Protein AF-A0A6A7ZTZ2-F1 (afdb_monomer_lite)

Secondary structure (DSSP, 8-state):
-GGGS-EEE-TTS-EEETT-SEEEEEEEEEEEEETTEEEEEEEEEEEEE--PPP-EEETTEEE-HHHHHHHHHHGGGSPEEEE--EEETTEEE--TTSPPPEEEESSS-HHHHHHHHHHHTT-----SGGGS--

Organism: Rhizobium meliloti (NCBI:txid382)

pLDDT: mean 85.1, std 14.16, range [36.03, 98.56]

Structure (mmCIF, N/CA/C/O backbone):
data_AF-A0A6A7ZTZ2-F1
#
_entry.id   AF-A0A6A7ZTZ2-F1
#
loop_
_atom_site.group_PDB
_atom_site.id
_atom_site.type_symbol
_atom_site.label_atom_id
_atom_site.label_alt_id
_atom_site.label_comp_id
_atom_site.label_asym_id
_atom_site.label_entity_id
_atom_site.label_seq_id
_atom_site.pdbx_PDB_ins_code
_atom_site.Cartn_x
_atom_site.Cartn_y
_atom_site.Cartn_z
_atom_site.occupancy
_atom_site.B_iso_or_equiv
_atom_site.auth_seq_id
_atom_site.auth_comp_id
_atom_site.auth_asym_id
_atom_site.auth_atom_id
_atom_site.pdbx_PDB_model_num
ATOM 1 N N . ARG A 1 1 ? -17.190 -4.085 -3.286 1.00 88.25 1 ARG A N 1
ATOM 2 C CA . ARG A 1 1 ? -15.809 -3.839 -2.794 1.00 88.25 1 ARG A CA 1
ATOM 3 C C . ARG A 1 1 ? -15.430 -4.841 -1.699 1.00 88.25 1 ARG A C 1
ATOM 5 O O . ARG A 1 1 ? -14.531 -5.620 -1.947 1.00 88.25 1 ARG A O 1
ATOM 12 N N . PHE A 1 2 ? -16.165 -4.928 -0.584 1.00 94.44 2 PHE A N 1
ATOM 13 C CA . PHE A 1 2 ? -15.896 -5.891 0.507 1.00 94.44 2 PHE A CA 1
ATOM 14 C C . PHE A 1 2 ? -15.938 -7.385 0.129 1.00 94.44 2 PHE A C 1
ATOM 16 O O . PHE A 1 2 ? -15.352 -8.188 0.829 1.00 94.44 2 PHE A O 1
ATOM 23 N N . ALA A 1 3 ? -16.583 -7.767 -0.979 1.00 96.56 3 ALA A N 1
ATOM 24 C CA . ALA A 1 3 ? -16.619 -9.163 -1.432 1.00 96.56 3 ALA A CA 1
ATOM 25 C C . ALA A 1 3 ? -15.251 -9.737 -1.867 1.00 96.56 3 ALA A C 1
ATOM 27 O O . ALA A 1 3 ? -15.146 -10.940 -2.067 1.00 96.56 3 ALA A O 1
ATOM 28 N N . ALA A 1 4 ? -14.232 -8.891 -2.062 1.00 95.94 4 ALA A N 1
ATOM 29 C CA . ALA A 1 4 ? -12.905 -9.305 -2.525 1.00 95.94 4 ALA A CA 1
ATOM 30 C C . ALA A 1 4 ? -11.872 -9.458 -1.392 1.00 95.94 4 ALA A C 1
ATOM 32 O O . ALA A 1 4 ? -10.713 -9.744 -1.677 1.00 95.94 4 ALA A O 1
ATOM 33 N N . VAL A 1 5 ? -12.259 -9.207 -0.137 1.00 96.69 5 VAL A N 1
ATOM 34 C CA . VAL A 1 5 ? -11.352 -9.216 1.017 1.00 96.69 5 VAL A CA 1
ATOM 35 C C . VAL A 1 5 ? -12.040 -9.830 2.226 1.00 96.69 5 VAL A C 1
ATOM 37 O O . VAL A 1 5 ? -13.209 -9.550 2.487 1.00 96.69 5 VAL A O 1
ATOM 40 N N . ASP A 1 6 ? -11.299 -10.623 2.990 1.00 97.88 6 ASP A N 1
ATOM 41 C CA . ASP A 1 6 ? -11.771 -11.106 4.282 1.00 97.88 6 ASP A CA 1
ATOM 42 C C . ASP A 1 6 ? -11.713 -9.973 5.308 1.00 97.88 6 ASP A C 1
ATOM 44 O O . ASP A 1 6 ? -10.721 -9.243 5.413 1.00 97.88 6 ASP A O 1
ATOM 48 N N . TRP A 1 7 ? -12.793 -9.806 6.067 1.00 98.06 7 TRP A N 1
ATOM 49 C CA . TRP A 1 7 ? -12.901 -8.746 7.061 1.00 98.06 7 TRP A CA 1
ATOM 50 C C . TRP A 1 7 ? -13.832 -9.133 8.208 1.00 98.06 7 TRP A C 1
ATOM 52 O O . TRP A 1 7 ? -14.730 -9.962 8.055 1.00 98.06 7 TRP A O 1
ATOM 62 N N . ALA A 1 8 ? -13.632 -8.497 9.357 1.00 97.44 8 ALA A N 1
ATOM 63 C CA . ALA A 1 8 ? -14.465 -8.649 10.543 1.00 97.44 8 ALA A CA 1
ATOM 64 C C . ALA A 1 8 ? -14.744 -7.285 11.185 1.00 97.44 8 ALA A C 1
ATOM 66 O O . ALA A 1 8 ? -14.130 -6.280 10.831 1.00 97.44 8 ALA A O 1
ATOM 67 N N . ARG A 1 9 ? -15.689 -7.228 12.128 1.00 98.06 9 ARG A N 1
ATOM 68 C CA . ARG A 1 9 ? -15.901 -6.013 12.925 1.00 98.06 9 ARG A CA 1
ATOM 69 C C . ARG A 1 9 ? -14.828 -5.903 14.003 1.00 98.06 9 ARG A C 1
ATOM 71 O O . ARG A 1 9 ? -14.598 -6.864 14.731 1.00 98.06 9 ARG A O 1
ATOM 78 N N . GLY A 1 10 ? -14.215 -4.729 14.097 1.00 97.12 10 GLY A N 1
ATOM 79 C CA . GLY A 1 10 ? -13.314 -4.356 15.175 1.00 97.12 10 GLY A CA 1
ATOM 80 C C . GLY A 1 10 ? -14.055 -4.033 16.479 1.00 97.12 10 GLY A C 1
ATOM 81 O O . GLY A 1 10 ? -15.293 -4.053 16.512 1.00 97.12 10 GLY A O 1
ATOM 82 N N . PRO A 1 11 ? -13.308 -3.722 17.553 1.00 97.12 11 PRO A N 1
ATOM 83 C CA . PRO A 1 11 ? -13.856 -3.385 18.869 1.00 97.12 11 PRO A CA 1
ATOM 84 C C . PRO A 1 11 ? -14.932 -2.293 18.859 1.00 97.12 11 PRO A C 1
ATOM 86 O O . PRO A 1 11 ? -15.897 -2.381 19.616 1.00 97.12 11 PRO A O 1
ATOM 89 N N . ASN A 1 12 ? -14.800 -1.290 17.988 1.00 97.50 12 ASN A N 1
ATOM 90 C CA . ASN A 1 12 ? -15.754 -0.185 17.859 1.00 97.50 12 ASN A CA 1
ATOM 91 C C . ASN A 1 12 ? -16.761 -0.397 16.713 1.00 97.50 12 ASN A C 1
ATOM 93 O O . ASN A 1 12 ? -17.533 0.499 16.371 1.00 97.50 12 ASN A O 1
ATOM 97 N N . GLY A 1 13 ? -16.780 -1.592 16.117 1.00 97.50 13 GLY A N 1
ATOM 98 C CA . GLY A 1 13 ? -17.699 -1.980 15.053 1.00 97.50 13 GLY A CA 1
ATOM 99 C C . GLY A 1 13 ? -17.261 -1.583 13.642 1.00 97.50 13 GLY A C 1
ATOM 100 O O . GLY A 1 13 ? -18.003 -1.894 12.698 1.00 97.50 13 GLY A O 1
ATOM 101 N N . CYS A 1 14 ? -16.092 -0.950 13.467 1.00 98.00 14 CYS A N 1
ATOM 102 C CA . CYS A 1 14 ? -15.543 -0.626 12.149 1.00 98.00 14 CYS A CA 1
ATOM 103 C C . CYS A 1 14 ? -15.088 -1.903 11.421 1.00 98.00 14 CYS A C 1
ATOM 105 O O . CYS A 1 14 ? -14.707 -2.881 12.063 1.00 98.00 14 CYS A O 1
ATOM 107 N N . PRO A 1 15 ? -15.128 -1.943 10.080 1.00 97.94 15 PRO A N 1
ATOM 108 C CA . PRO A 1 15 ? -14.626 -3.089 9.337 1.00 97.94 15 PRO A CA 1
ATOM 109 C C . PRO A 1 15 ? -13.091 -3.125 9.342 1.00 97.94 15 PRO A C 1
ATOM 111 O O . PRO A 1 15 ? -12.447 -2.184 8.883 1.00 97.94 15 PRO A O 1
ATOM 114 N N . ILE A 1 16 ? -12.519 -4.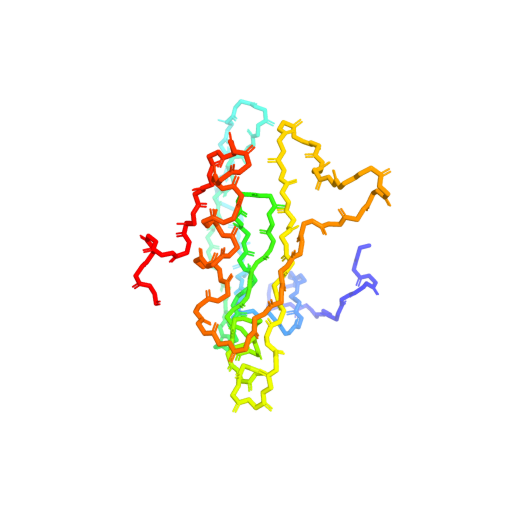235 9.800 1.00 97.94 16 ILE A N 1
ATOM 115 C CA . ILE A 1 16 ? -11.080 -4.503 9.834 1.00 97.94 16 ILE A CA 1
ATOM 116 C C . ILE A 1 16 ? -10.754 -5.619 8.846 1.00 97.94 16 ILE A C 1
ATOM 118 O O . ILE A 1 16 ? -11.353 -6.693 8.897 1.00 97.94 16 ILE A O 1
ATOM 122 N N . PHE A 1 17 ? -9.813 -5.362 7.940 1.00 97.94 17 PHE A N 1
ATOM 123 C CA . PHE A 1 17 ? -9.362 -6.339 6.949 1.00 97.94 17 PHE A CA 1
ATOM 124 C C . PHE A 1 17 ? -8.352 -7.315 7.551 1.00 97.94 17 PHE A C 1
ATOM 126 O O . PHE A 1 17 ? -7.499 -6.929 8.350 1.00 97.94 17 PHE A O 1
ATOM 133 N N . ALA A 1 18 ? -8.428 -8.578 7.137 1.00 96.69 18 ALA A N 1
ATOM 134 C CA . ALA A 1 18 ? -7.428 -9.579 7.484 1.00 96.69 18 ALA A CA 1
ATOM 135 C C . ALA A 1 18 ? -6.126 -9.373 6.683 1.00 96.69 18 ALA A C 1
ATOM 137 O O . ALA A 1 18 ? -6.131 -8.771 5.611 1.00 96.69 18 ALA A O 1
ATOM 138 N N . GLN A 1 19 ? -5.011 -9.908 7.196 1.00 95.62 19 GLN A N 1
ATOM 139 C CA . GLN A 1 19 ? -3.699 -9.933 6.520 1.00 95.62 19 GLN A CA 1
ATOM 140 C C . GLN A 1 19 ? -3.152 -8.555 6.095 1.00 95.62 19 GLN A C 1
ATOM 142 O O . GLN A 1 19 ? -2.421 -8.435 5.112 1.00 95.62 19 GLN A O 1
ATOM 147 N N . VAL A 1 20 ? -3.472 -7.508 6.856 1.00 97.06 20 VAL A N 1
ATOM 148 C CA . VAL A 1 20 ? -2.908 -6.165 6.670 1.00 97.06 20 VAL A CA 1
ATOM 149 C C . VAL A 1 20 ? -1.651 -5.964 7.514 1.00 97.06 20 VAL A C 1
ATOM 151 O O . VAL A 1 20 ? -1.499 -6.577 8.571 1.00 97.06 20 VAL A O 1
ATOM 154 N N . ALA A 1 21 ? -0.760 -5.073 7.073 1.00 97.19 21 ALA A N 1
ATOM 155 C CA . ALA A 1 21 ? 0.428 -4.692 7.844 1.00 97.19 21 ALA A CA 1
ATOM 156 C C . ALA A 1 21 ? 0.060 -4.044 9.192 1.00 97.19 21 ALA A C 1
ATOM 158 O O . ALA A 1 21 ? 0.652 -4.360 10.222 1.00 97.19 21 ALA A O 1
ATOM 159 N N . ALA A 1 22 ? -0.957 -3.181 9.186 1.00 98.06 22 ALA A N 1
ATOM 160 C CA . ALA A 1 22 ? -1.539 -2.575 10.375 1.00 98.06 22 ALA A CA 1
ATOM 161 C C . ALA A 1 22 ? -2.964 -2.084 10.082 1.00 98.06 22 ALA A C 1
ATOM 163 O O . ALA A 1 22 ? -3.319 -1.849 8.922 1.00 98.06 22 ALA A O 1
ATOM 164 N N . TRP A 1 23 ? -3.759 -1.887 11.130 1.00 98.38 23 TRP A N 1
ATOM 165 C CA . TRP A 1 23 ? -5.051 -1.205 11.060 1.00 98.38 23 TRP A CA 1
ATOM 166 C C . TRP A 1 23 ? -5.236 -0.273 12.258 1.00 98.38 23 TRP A C 1
ATOM 168 O O . TRP A 1 23 ? -4.654 -0.482 13.322 1.00 98.38 23 TRP A O 1
ATOM 178 N N . PHE A 1 24 ? -6.075 0.749 12.077 1.00 98.38 24 PHE A N 1
ATOM 179 C CA . PHE A 1 24 ? -6.426 1.729 13.103 1.00 98.38 24 PHE A CA 1
ATOM 180 C C . PHE A 1 24 ? -7.940 1.973 13.061 1.00 98.38 24 PHE A C 1
ATOM 182 O O . PHE A 1 24 ? -8.472 2.374 12.026 1.00 98.38 24 PHE A O 1
ATOM 189 N N . GLU A 1 25 ? -8.641 1.738 14.170 1.00 98.50 25 GLU A N 1
ATOM 190 C CA . GLU A 1 25 ? -9.974 2.301 14.389 1.00 98.50 25 GLU A CA 1
ATOM 191 C C . GLU A 1 25 ? -9.815 3.709 14.953 1.00 98.50 25 GLU A C 1
ATOM 193 O O . GLU A 1 25 ? -9.057 3.926 15.903 1.00 98.50 25 GLU A O 1
ATOM 198 N N . CYS A 1 26 ? -10.547 4.660 14.379 1.00 98.25 26 CYS A N 1
ATOM 199 C CA . CYS A 1 26 ? -10.491 6.055 14.783 1.00 98.25 26 CYS A CA 1
ATOM 200 C C . CYS A 1 26 ? -11.896 6.620 14.996 1.00 98.25 26 CYS A C 1
ATOM 202 O O . CYS A 1 26 ? -12.806 6.357 14.211 1.00 98.25 26 CYS A O 1
ATOM 204 N N . SER A 1 27 ? -12.052 7.485 15.997 1.00 97.94 27 SER A N 1
ATOM 205 C CA . SER A 1 27 ? -13.195 8.399 16.079 1.00 97.94 27 SER A CA 1
ATOM 206 C C . SER A 1 27 ? -12.883 9.681 15.308 1.00 97.94 27 SER A C 1
ATOM 208 O O . SER A 1 27 ? -11.787 10.229 15.475 1.00 97.94 27 SER A O 1
ATOM 210 N N . MET A 1 28 ? -13.833 10.183 14.511 1.00 97.75 28 MET A N 1
ATOM 211 C CA . MET A 1 28 ? -13.672 11.456 13.798 1.00 97.75 28 MET A CA 1
ATOM 212 C C . MET A 1 28 ? -13.397 12.587 14.792 1.00 97.75 28 MET A C 1
ATOM 214 O O . MET A 1 28 ? -14.174 12.790 15.725 1.00 97.75 28 MET A O 1
ATOM 218 N N . HIS A 1 29 ? -12.294 13.304 14.590 1.00 98.06 29 HIS A N 1
ATOM 219 C CA . HIS A 1 29 ? -11.926 14.453 15.405 1.00 98.06 29 HIS A CA 1
ATOM 220 C C . HIS A 1 29 ? -12.195 15.771 14.681 1.00 98.06 29 HIS A C 1
ATOM 222 O O . HIS A 1 29 ? -12.775 16.660 15.298 1.00 98.06 29 HIS A O 1
ATOM 228 N N . ASP A 1 30 ? -11.790 15.879 13.414 1.00 98.25 30 ASP A N 1
ATOM 229 C CA . ASP A 1 30 ? -11.965 17.088 12.610 1.00 98.25 30 ASP A CA 1
ATOM 230 C C . ASP A 1 30 ? -11.979 16.772 11.107 1.00 98.25 30 ASP A C 1
ATOM 232 O O . ASP A 1 30 ? -11.460 15.738 10.671 1.00 98.25 30 ASP A O 1
ATOM 236 N N . VAL A 1 31 ? -12.555 17.676 10.318 1.00 98.06 31 VAL A N 1
ATOM 237 C CA . VAL A 1 31 ? -12.544 17.642 8.853 1.00 98.06 31 VAL A CA 1
ATOM 238 C C . VAL A 1 31 ? -12.168 19.029 8.345 1.00 98.06 31 VAL A C 1
ATOM 240 O O . VAL A 1 31 ? -12.909 19.991 8.529 1.00 98.06 31 VAL A O 1
ATOM 243 N N . ILE A 1 32 ? -11.011 19.119 7.695 1.00 98.25 32 ILE A N 1
ATOM 244 C CA . ILE A 1 32 ? -10.425 20.372 7.220 1.00 98.25 32 ILE A CA 1
ATOM 245 C C . ILE A 1 32 ? -10.558 20.432 5.696 1.00 98.25 32 ILE A C 1
ATOM 247 O O . ILE A 1 32 ? -10.056 19.554 4.992 1.00 98.25 32 ILE A O 1
ATOM 251 N N . GLU A 1 33 ? -11.203 21.481 5.187 1.00 97.56 33 GLU A N 1
ATOM 252 C CA . GLU A 1 33 ? -11.306 21.751 3.747 1.00 97.56 33 GLU A CA 1
ATOM 253 C C . GLU A 1 33 ? -9.918 22.001 3.132 1.00 97.56 33 GLU A C 1
ATOM 255 O O . GLU A 1 33 ? -9.138 22.816 3.631 1.00 97.56 33 GLU A O 1
ATOM 260 N N . ALA A 1 34 ? -9.606 21.307 2.036 1.00 96.69 34 ALA A N 1
ATOM 261 C CA . ALA A 1 34 ? -8.301 21.326 1.376 1.00 96.69 34 ALA A CA 1
ATOM 262 C C . ALA A 1 34 ? -8.454 21.375 -0.157 1.00 96.69 34 ALA A C 1
ATOM 264 O O . ALA A 1 34 ? -7.945 20.522 -0.883 1.00 96.69 34 ALA A O 1
ATOM 265 N N . GLY A 1 35 ? -9.168 22.390 -0.652 1.00 96.06 35 GLY A N 1
ATOM 266 C CA . GLY A 1 35 ? -9.402 22.585 -2.084 1.00 96.06 35 GLY A CA 1
ATOM 267 C C . GLY A 1 35 ? -10.431 21.599 -2.634 1.00 96.06 35 GLY A C 1
ATOM 268 O O . GLY A 1 35 ? -11.600 21.665 -2.277 1.00 96.06 35 GLY A O 1
ATOM 269 N N . ASP A 1 36 ? -10.004 20.706 -3.522 1.00 97.56 36 ASP A N 1
ATOM 270 C CA . ASP A 1 36 ? -10.825 19.632 -4.097 1.00 97.56 36 ASP A CA 1
ATOM 271 C C . ASP A 1 36 ? -10.830 18.346 -3.246 1.00 97.56 36 ASP A C 1
ATOM 273 O O . ASP A 1 36 ? -11.434 17.344 -3.629 1.00 97.56 36 ASP A O 1
ATOM 277 N N . HIS A 1 37 ? -10.182 18.380 -2.079 1.00 97.44 37 HIS A N 1
ATOM 278 C CA . HIS A 1 37 ? -10.127 17.294 -1.105 1.00 97.44 37 HIS A CA 1
ATOM 279 C C . HIS A 1 37 ? -10.473 17.796 0.305 1.00 97.44 37 HIS A C 1
ATOM 281 O O . HIS A 1 37 ? -10.477 18.995 0.580 1.00 97.44 37 HIS A O 1
ATOM 287 N N . ALA A 1 38 ? -10.703 16.857 1.226 1.00 97.12 38 ALA A N 1
ATOM 288 C CA . ALA A 1 38 ? -10.812 17.129 2.656 1.00 97.12 38 ALA A CA 1
ATOM 289 C C . ALA A 1 38 ? -9.755 16.327 3.427 1.00 97.12 38 ALA A C 1
ATOM 291 O O . ALA A 1 38 ? -9.562 15.134 3.179 1.00 97.12 38 ALA A O 1
ATOM 292 N N . MET A 1 39 ? -9.083 16.968 4.382 1.00 97.38 39 MET A N 1
ATOM 293 C CA . MET A 1 39 ? -8.199 16.299 5.333 1.00 97.38 39 MET A CA 1
ATOM 294 C C . MET A 1 39 ? -9.007 15.875 6.558 1.00 97.38 39 MET A C 1
ATOM 296 O O . MET A 1 39 ? -9.522 16.709 7.298 1.00 97.38 39 MET A O 1
ATOM 300 N N . MET A 1 40 ? -9.111 14.568 6.780 1.00 97.81 40 MET A N 1
ATOM 301 C CA . MET A 1 40 ? -9.816 14.002 7.929 1.00 97.81 40 MET A CA 1
ATOM 302 C C . MET A 1 40 ? -8.818 13.698 9.046 1.00 97.81 40 MET A C 1
ATOM 304 O O . MET A 1 40 ? -7.865 12.944 8.844 1.00 97.81 40 MET A O 1
ATOM 308 N N . VAL A 1 41 ? -9.056 14.243 10.237 1.00 98.19 41 VAL A N 1
ATOM 309 C CA . VAL A 1 41 ? -8.259 13.964 11.434 1.00 98.19 41 VAL A CA 1
ATOM 310 C C . VAL A 1 41 ? -9.041 13.000 12.315 1.00 98.19 41 VAL A C 1
ATOM 312 O O . VAL A 1 41 ? -10.155 13.293 12.748 1.00 98.19 41 VAL A O 1
ATOM 315 N N . GLY A 1 42 ? -8.463 11.831 12.587 1.00 98.25 42 GLY A N 1
ATOM 316 C CA . GLY A 1 42 ? -9.055 10.802 13.438 1.00 98.25 42 GLY A CA 1
ATOM 317 C C . GLY A 1 42 ? -8.238 10.582 14.707 1.00 98.25 42 GLY A C 1
ATOM 318 O O . GLY A 1 42 ? -7.012 10.503 14.655 1.00 98.25 42 GLY A O 1
ATOM 319 N N . ARG A 1 43 ? -8.909 10.440 15.852 1.00 98.44 43 ARG A N 1
ATOM 320 C CA . ARG A 1 43 ? -8.276 9.981 17.096 1.00 98.44 43 ARG A CA 1
ATOM 321 C C . ARG A 1 43 ? -8.307 8.459 17.131 1.00 98.44 43 ARG A C 1
ATOM 323 O O . ARG A 1 43 ? -9.397 7.895 17.125 1.00 98.44 43 ARG A O 1
ATOM 330 N N . VAL A 1 44 ? -7.141 7.821 17.201 1.00 98.31 44 VAL A N 1
ATOM 331 C CA . VAL A 1 44 ? -7.026 6.357 17.294 1.00 98.31 44 VAL A CA 1
ATOM 332 C C . VAL A 1 44 ? -7.660 5.864 18.598 1.00 98.31 44 VAL A C 1
ATOM 334 O O . VAL A 1 44 ? -7.308 6.340 19.677 1.00 98.31 44 VAL A O 1
ATOM 337 N N . THR A 1 45 ? -8.591 4.918 18.496 1.00 98.56 45 THR A N 1
ATOM 338 C CA . THR A 1 45 ? -9.297 4.288 19.626 1.00 98.56 45 THR A CA 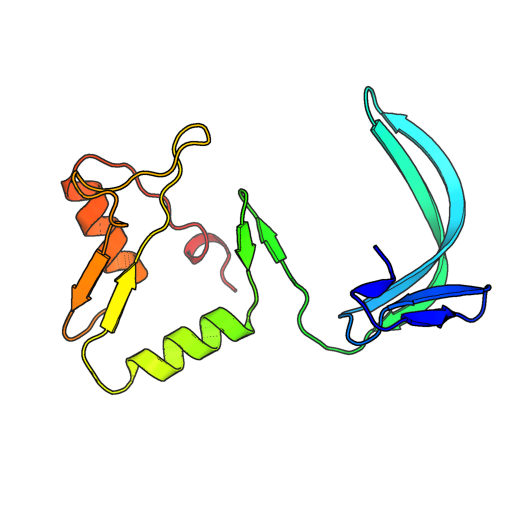1
ATOM 339 C C . THR A 1 45 ? -8.941 2.814 19.796 1.00 98.56 45 THR A C 1
ATOM 341 O O . THR A 1 45 ? -9.030 2.296 20.905 1.00 98.56 45 THR A O 1
ATOM 344 N N . ALA A 1 46 ? -8.512 2.143 18.726 1.00 98.50 46 ALA A N 1
ATOM 345 C CA . ALA A 1 46 ? -7.932 0.802 18.750 1.00 98.50 46 ALA A CA 1
ATOM 346 C C . ALA A 1 46 ? -6.991 0.630 17.550 1.00 98.50 46 ALA A C 1
ATOM 348 O O . ALA A 1 46 ? -7.179 1.278 16.520 1.00 98.50 46 ALA A O 1
ATOM 349 N N . PHE A 1 47 ? -5.978 -0.224 17.668 1.00 98.31 47 PHE A N 1
ATOM 350 C CA . PHE A 1 47 ? -5.060 -0.519 16.570 1.00 98.31 47 PHE A CA 1
ATOM 351 C C . PHE A 1 47 ? -4.393 -1.880 16.762 1.00 98.31 47 PHE A C 1
ATOM 353 O O . PHE A 1 47 ? -4.326 -2.396 17.878 1.00 98.31 47 PHE A O 1
ATOM 360 N N . GLU A 1 48 ? -3.834 -2.411 15.680 1.00 98.25 48 GLU A N 1
ATOM 361 C CA . GLU A 1 48 ? -2.936 -3.562 15.713 1.00 98.25 48 GLU A CA 1
ATOM 362 C C . GLU A 1 48 ? -1.881 -3.436 14.611 1.00 98.25 48 GLU A C 1
ATOM 364 O O . GLU A 1 48 ? -2.110 -2.818 13.567 1.00 98.25 48 GLU A O 1
ATOM 369 N N . SER A 1 49 ? -0.722 -4.047 14.845 1.00 97.62 49 SER A N 1
ATOM 370 C CA . SER A 1 49 ? 0.343 -4.216 13.861 1.00 97.62 49 SER A CA 1
ATOM 371 C C . SER A 1 49 ? 0.721 -5.688 13.799 1.00 97.62 49 SER A C 1
ATOM 373 O O . SER A 1 49 ? 0.948 -6.314 14.833 1.00 97.62 49 SER A O 1
ATOM 375 N N . SER A 1 50 ? 0.783 -6.242 12.591 1.00 95.81 50 SER A N 1
ATOM 376 C CA . SER A 1 50 ? 1.022 -7.672 12.369 1.00 95.81 50 SER A CA 1
ATOM 377 C C . SER A 1 50 ? 2.493 -8.014 12.119 1.00 95.81 50 SER A C 1
ATOM 379 O O . SER A 1 50 ? 2.847 -9.188 12.030 1.00 95.81 50 SER A O 1
ATOM 381 N N . GLY A 1 51 ? 3.352 -7.004 11.943 1.00 93.81 51 GLY A N 1
ATOM 382 C CA . GLY A 1 51 ? 4.733 -7.187 11.485 1.00 93.81 51 GLY A CA 1
ATOM 383 C C . GLY A 1 51 ? 4.856 -7.625 10.018 1.00 93.81 51 GLY A C 1
ATOM 384 O O . GLY A 1 51 ? 5.968 -7.851 9.545 1.00 93.81 51 GLY A O 1
ATOM 385 N N . LEU A 1 52 ? 3.741 -7.741 9.283 1.00 94.50 52 LEU A N 1
ATOM 386 C CA . LEU A 1 52 ? 3.763 -7.989 7.844 1.00 94.50 52 LEU A CA 1
ATOM 387 C C . LEU A 1 52 ? 4.330 -6.774 7.100 1.00 94.50 52 LEU A C 1
ATOM 389 O O . LEU A 1 52 ? 4.129 -5.624 7.491 1.00 94.50 52 LEU A O 1
ATOM 393 N N . ASN A 1 53 ? 4.988 -7.032 5.970 1.00 93.00 53 ASN A N 1
ATOM 394 C CA . ASN A 1 53 ? 5.433 -5.966 5.079 1.00 93.00 53 ASN A CA 1
ATOM 395 C C . ASN A 1 53 ? 4.230 -5.217 4.486 1.00 93.00 53 ASN A C 1
ATOM 397 O O . ASN A 1 53 ? 3.287 -5.835 3.989 1.00 93.00 53 ASN A O 1
ATOM 401 N N . GLY A 1 54 ? 4.296 -3.886 4.490 1.00 93.00 54 GLY A N 1
ATOM 402 C CA . GLY A 1 54 ? 3.317 -3.041 3.809 1.00 93.00 54 GLY A CA 1
ATOM 403 C C . GLY A 1 54 ? 3.442 -3.100 2.284 1.00 93.00 54 GLY A C 1
ATOM 404 O O . GLY A 1 54 ? 4.519 -3.354 1.740 1.00 93.00 54 GLY A O 1
ATOM 405 N N . LEU A 1 55 ? 2.332 -2.823 1.594 1.00 94.50 55 LEU A N 1
ATOM 406 C CA . LEU A 1 55 ? 2.319 -2.560 0.157 1.00 94.50 55 LEU A CA 1
ATOM 407 C C . LEU A 1 55 ? 2.661 -1.085 -0.076 1.00 94.50 55 LEU A C 1
ATOM 409 O O . LEU A 1 55 ? 1.884 -0.204 0.289 1.00 94.50 55 LEU A O 1
ATOM 413 N N . GLY A 1 56 ? 3.820 -0.816 -0.668 1.00 92.75 56 GLY A N 1
ATOM 414 C CA . GLY A 1 56 ? 4.236 0.537 -1.016 1.00 92.75 56 GLY A CA 1
ATOM 415 C C . GLY A 1 56 ? 3.633 0.991 -2.343 1.00 92.75 56 GLY A C 1
ATOM 416 O O . GLY A 1 56 ? 3.417 0.174 -3.239 1.00 92.75 56 GLY A O 1
ATOM 417 N N . TYR A 1 57 ? 3.396 2.297 -2.486 1.00 91.44 57 TYR A N 1
ATOM 418 C CA . TYR A 1 57 ? 3.019 2.919 -3.755 1.00 91.44 57 TYR A CA 1
ATOM 419 C C . TYR A 1 57 ? 3.899 4.138 -4.019 1.00 91.44 57 TYR A C 1
ATOM 421 O O . TYR A 1 57 ? 3.969 5.052 -3.199 1.00 91.44 57 TYR A O 1
ATOM 429 N N . ALA A 1 58 ? 4.584 4.149 -5.157 1.00 87.44 58 ALA A N 1
ATOM 430 C CA . ALA A 1 58 ? 5.456 5.240 -5.564 1.00 87.44 58 ALA A CA 1
ATOM 431 C C . ALA A 1 58 ? 5.428 5.395 -7.086 1.00 87.44 58 ALA A C 1
ATOM 433 O O . ALA A 1 58 ? 5.469 4.410 -7.819 1.00 87.44 58 ALA A O 1
ATOM 434 N N . ARG A 1 59 ? 5.372 6.649 -7.554 1.00 84.62 59 ARG A N 1
ATOM 435 C CA . ARG A 1 59 ? 5.472 7.025 -8.979 1.00 84.62 59 ARG A CA 1
ATOM 436 C C . ARG A 1 59 ? 4.577 6.197 -9.920 1.00 84.62 59 ARG A C 1
ATOM 438 O O . ARG A 1 59 ? 5.024 5.771 -10.975 1.00 84.62 59 ARG A O 1
ATOM 445 N N . GLY A 1 60 ? 3.325 5.966 -9.526 1.00 83.62 60 GLY A N 1
ATOM 446 C CA . GLY A 1 60 ? 2.353 5.252 -10.361 1.00 83.62 60 GLY A CA 1
ATOM 447 C C . GLY A 1 60 ? 2.370 3.725 -10.226 1.00 83.62 60 GLY A C 1
ATOM 448 O O . GLY A 1 60 ? 1.556 3.061 -10.860 1.00 83.62 60 GLY A O 1
ATOM 449 N N . GLY A 1 61 ? 3.259 3.156 -9.402 1.00 87.81 61 GLY A N 1
ATOM 450 C CA . GLY A 1 61 ? 3.408 1.710 -9.250 1.00 87.81 61 GLY A CA 1
ATOM 451 C C . GLY A 1 61 ? 3.421 1.225 -7.803 1.00 87.81 61 GLY A C 1
ATOM 452 O O . GLY A 1 61 ? 3.715 1.971 -6.869 1.00 87.81 61 GLY A O 1
ATOM 453 N N . TYR A 1 62 ? 3.128 -0.064 -7.637 1.00 91.62 62 TYR A N 1
ATOM 454 C CA . TYR A 1 62 ? 3.238 -0.769 -6.363 1.00 91.62 62 TYR A CA 1
ATOM 455 C C . TYR A 1 62 ? 4.615 -1.415 -6.203 1.00 91.62 62 TYR A C 1
ATOM 457 O O . TYR A 1 62 ? 5.175 -1.939 -7.166 1.00 91.62 62 TYR A O 1
ATOM 465 N N . PHE A 1 63 ? 5.126 -1.458 -4.975 1.00 89.38 63 PHE A N 1
ATOM 466 C CA . PHE A 1 63 ? 6.336 -2.203 -4.634 1.00 89.38 63 PHE A CA 1
ATOM 467 C C . PHE A 1 63 ? 6.176 -2.932 -3.297 1.00 89.38 63 PHE A C 1
ATOM 469 O O . PHE A 1 63 ? 5.431 -2.501 -2.416 1.00 89.38 63 PHE A O 1
ATOM 476 N N . ALA A 1 64 ? 6.874 -4.057 -3.150 1.00 86.94 64 ALA A N 1
ATOM 477 C CA . ALA A 1 64 ? 6.891 -4.842 -1.922 1.00 86.94 64 ALA A CA 1
ATOM 478 C C . ALA A 1 64 ? 8.289 -5.450 -1.704 1.00 86.94 64 ALA A C 1
ATOM 480 O O . ALA A 1 64 ? 8.858 -5.989 -2.661 1.00 86.94 64 ALA A O 1
ATOM 481 N N . PRO A 1 65 ? 8.826 -5.449 -0.468 1.00 78.81 65 PRO A N 1
ATOM 482 C CA . PRO A 1 65 ? 10.137 -6.036 -0.165 1.00 78.81 65 PRO A CA 1
ATOM 483 C C . PRO A 1 65 ? 10.282 -7.497 -0.619 1.00 78.81 65 PRO A C 1
ATOM 485 O O . PRO A 1 65 ? 11.341 -7.926 -1.074 1.00 78.81 65 PRO A O 1
ATOM 488 N N . SER A 1 66 ? 9.191 -8.266 -0.562 1.00 77.06 66 SER A N 1
ATOM 489 C CA . SER A 1 66 ? 9.161 -9.672 -0.977 1.00 77.06 66 SER A CA 1
ATOM 490 C C . SER A 1 66 ? 9.422 -9.881 -2.474 1.00 77.06 66 SER A C 1
ATOM 492 O O . SER A 1 66 ? 9.981 -10.910 -2.859 1.00 77.06 66 SER A O 1
ATOM 494 N N . VAL A 1 67 ? 9.050 -8.920 -3.326 1.00 75.12 67 VAL A N 1
ATOM 495 C CA . VAL A 1 67 ? 9.284 -8.988 -4.778 1.00 75.12 67 VAL A CA 1
ATOM 496 C C . VAL A 1 67 ? 10.765 -8.777 -5.086 1.00 75.12 67 VAL A C 1
ATOM 498 O O . VAL A 1 67 ? 11.339 -9.550 -5.853 1.00 75.12 67 VAL A O 1
ATOM 501 N N . ALA A 1 68 ? 11.401 -7.804 -4.427 1.00 69.25 68 ALA A N 1
ATOM 502 C CA . ALA A 1 68 ? 12.839 -7.565 -4.551 1.00 69.25 68 ALA A CA 1
ATOM 503 C C . ALA A 1 68 ? 13.658 -8.786 -4.092 1.00 69.25 68 ALA A C 1
ATOM 505 O O . ALA A 1 68 ? 14.559 -9.238 -4.799 1.00 69.25 68 ALA A O 1
ATOM 506 N N . ALA A 1 69 ? 13.284 -9.397 -2.962 1.00 67.19 69 ALA A N 1
ATOM 507 C CA . ALA A 1 69 ? 13.943 -10.600 -2.456 1.00 67.19 69 ALA A CA 1
ATOM 508 C C . ALA A 1 69 ? 13.873 -11.780 -3.448 1.00 67.19 69 ALA A C 1
ATOM 510 O O . ALA A 1 69 ? 14.877 -12.452 -3.687 1.00 67.19 69 ALA A O 1
ATOM 511 N N . ARG A 1 70 ? 12.712 -12.008 -4.083 1.00 68.88 70 ARG A N 1
ATOM 512 C CA . ARG A 1 70 ? 12.531 -13.082 -5.078 1.00 68.88 70 ARG A CA 1
ATOM 513 C C . ARG A 1 70 ? 13.386 -12.872 -6.332 1.00 68.88 70 ARG A C 1
ATOM 515 O O . ARG A 1 70 ? 13.907 -13.847 -6.882 1.00 68.88 70 ARG A O 1
ATOM 522 N N . ALA A 1 71 ? 13.529 -11.626 -6.782 1.00 67.00 71 ALA A N 1
ATOM 523 C CA . ALA A 1 71 ? 14.381 -11.292 -7.920 1.00 67.00 71 ALA A CA 1
ATOM 524 C C . ALA A 1 71 ? 15.851 -11.653 -7.637 1.00 67.00 71 ALA A C 1
ATOM 526 O O . ALA A 1 71 ? 16.482 -12.320 -8.456 1.00 67.00 71 ALA A O 1
ATOM 527 N N . ASN A 1 72 ? 16.351 -11.333 -6.438 1.00 64.69 72 ASN A N 1
ATOM 528 C CA . ASN A 1 72 ? 17.722 -11.656 -6.030 1.00 64.69 72 ASN A CA 1
ATOM 529 C C . ASN A 1 72 ? 17.987 -13.167 -5.942 1.00 64.69 72 ASN A C 1
ATOM 531 O O . ASN A 1 72 ? 19.039 -13.630 -6.373 1.00 64.69 72 ASN A O 1
ATOM 535 N N . SER A 1 73 ? 17.043 -13.965 -5.432 1.00 63.31 73 SER A N 1
ATOM 536 C CA . SER A 1 73 ? 17.222 -15.425 -5.355 1.00 63.31 73 SER A CA 1
ATOM 537 C C . SER A 1 73 ? 17.262 -16.101 -6.730 1.00 63.31 73 SER A C 1
ATOM 539 O O . SER A 1 73 ? 17.952 -17.101 -6.906 1.00 63.31 73 SER A O 1
ATOM 541 N N . SER A 1 74 ? 16.549 -15.548 -7.714 1.00 60.91 74 SER A N 1
ATOM 542 C CA . SER A 1 74 ? 16.479 -16.098 -9.078 1.00 60.91 74 SER A CA 1
ATOM 543 C C . SER A 1 74 ? 17.751 -15.822 -9.893 1.00 60.91 74 SER A C 1
ATOM 545 O O . SER A 1 74 ? 18.031 -16.520 -10.864 1.00 60.91 74 SER A O 1
ATOM 547 N N . ALA A 1 75 ? 18.542 -14.829 -9.479 1.00 60.94 75 ALA A N 1
ATOM 548 C CA . ALA A 1 75 ? 19.782 -14.422 -10.128 1.00 60.94 75 ALA A CA 1
ATOM 549 C C . ALA A 1 75 ? 20.971 -15.374 -9.885 1.00 60.94 75 ALA A C 1
ATOM 551 O O . ALA A 1 75 ? 21.961 -15.327 -10.608 1.00 60.94 75 ALA A O 1
ATOM 552 N N . ALA A 1 76 ? 20.893 -16.254 -8.884 1.00 58.81 76 ALA A N 1
ATOM 553 C CA . ALA A 1 76 ? 22.041 -17.031 -8.414 1.00 58.81 76 ALA A CA 1
ATOM 554 C C . ALA A 1 76 ? 22.409 -18.266 -9.273 1.00 58.81 76 ALA A C 1
ATOM 556 O O . ALA A 1 76 ? 23.341 -18.980 -8.910 1.00 58.81 76 ALA A O 1
ATOM 557 N N . GLY A 1 77 ? 21.711 -18.552 -10.385 1.00 55.72 77 GLY A N 1
ATOM 558 C CA . GLY A 1 77 ? 21.850 -19.846 -11.079 1.00 55.72 77 GLY A CA 1
ATOM 559 C C . GLY A 1 77 ? 21.686 -19.893 -12.605 1.00 55.72 77 GLY A C 1
ATOM 560 O O . GLY A 1 77 ? 21.573 -20.998 -13.133 1.00 55.72 77 GLY A O 1
ATOM 561 N N . GLY A 1 78 ? 21.663 -18.772 -13.339 1.00 64.62 78 GLY A N 1
ATOM 562 C CA . GLY A 1 78 ? 21.483 -18.797 -14.803 1.00 64.62 78 GLY A CA 1
ATOM 563 C C . GLY A 1 78 ? 21.525 -17.427 -15.492 1.00 64.62 78 GLY A C 1
ATOM 564 O O . GLY A 1 78 ? 21.874 -16.433 -14.862 1.00 64.62 78 GLY A O 1
ATOM 565 N N . GLU A 1 79 ? 21.166 -17.376 -16.787 1.00 66.38 79 GLU A N 1
ATOM 566 C CA . GLU A 1 79 ? 20.946 -16.109 -17.507 1.00 66.38 79 GLU A CA 1
ATOM 567 C C . GLU A 1 79 ? 19.878 -15.279 -16.790 1.00 66.38 79 GLU A C 1
ATOM 569 O O . GLU A 1 79 ? 18.749 -15.735 -16.586 1.00 66.38 79 GLU A O 1
ATOM 574 N N . ILE A 1 80 ? 20.217 -14.037 -16.452 1.00 69.69 80 ILE A N 1
ATOM 575 C CA . ILE A 1 80 ? 19.284 -13.108 -15.823 1.00 69.69 80 ILE A CA 1
ATOM 576 C C . ILE A 1 80 ? 18.732 -12.198 -16.911 1.00 69.69 80 ILE A C 1
ATOM 578 O O . ILE A 1 80 ? 19.478 -11.530 -17.633 1.00 69.69 80 ILE A O 1
ATOM 582 N N . GLY A 1 81 ? 17.408 -12.188 -17.034 1.00 74.69 81 GLY A N 1
ATOM 583 C CA . GLY A 1 81 ? 16.690 -11.249 -17.881 1.00 74.69 81 GLY A CA 1
ATOM 584 C C . GLY A 1 81 ? 16.056 -10.137 -17.055 1.00 74.69 81 GLY A C 1
ATOM 585 O O . GLY A 1 81 ? 15.469 -10.406 -16.009 1.00 74.69 81 GLY A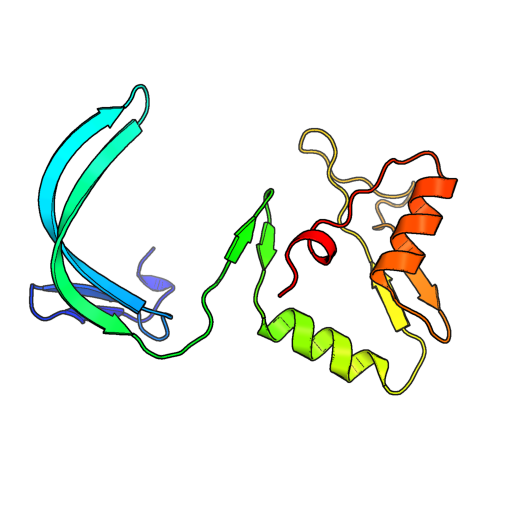 O 1
ATOM 586 N N . ALA A 1 82 ? 16.131 -8.902 -17.543 1.00 79.94 82 ALA A N 1
ATOM 587 C CA . ALA A 1 82 ? 15.366 -7.777 -17.013 1.00 79.94 82 ALA A CA 1
ATOM 588 C C . ALA A 1 82 ? 14.373 -7.288 -18.067 1.00 79.94 82 ALA A C 1
ATOM 590 O O . ALA A 1 82 ? 14.657 -7.313 -19.265 1.00 79.94 82 ALA A O 1
ATOM 591 N N . VAL A 1 83 ? 13.209 -6.834 -17.616 1.00 84.12 83 VAL A N 1
ATOM 592 C CA . VAL A 1 83 ? 12.209 -6.158 -18.445 1.00 84.12 83 VAL A CA 1
ATOM 593 C C . VAL A 1 83 ? 11.840 -4.866 -17.734 1.00 84.12 83 VAL A C 1
ATOM 595 O O . VAL A 1 83 ? 11.653 -4.878 -16.518 1.00 84.12 83 VAL A O 1
ATOM 598 N N . ALA A 1 84 ? 11.737 -3.766 -18.474 1.00 85.31 84 ALA A N 1
ATOM 599 C CA . ALA A 1 84 ? 11.298 -2.486 -17.932 1.00 85.31 84 ALA A CA 1
ATOM 600 C C . ALA A 1 84 ? 9.886 -2.144 -18.404 1.00 85.31 84 ALA A C 1
ATOM 602 O O . ALA A 1 84 ? 9.551 -2.287 -19.579 1.00 85.31 84 ALA A O 1
ATOM 603 N N . VAL A 1 85 ? 9.086 -1.619 -17.479 1.00 88.25 85 VAL A N 1
ATOM 604 C CA . VAL A 1 85 ? 7.875 -0.862 -17.797 1.00 88.25 85 VAL A CA 1
ATOM 605 C C . VAL A 1 85 ? 8.273 0.608 -17.789 1.00 88.25 85 VAL A C 1
ATOM 607 O O . VAL A 1 85 ? 8.555 1.167 -16.732 1.00 88.25 85 VAL A O 1
ATOM 610 N N . LEU A 1 86 ? 8.365 1.213 -18.972 1.00 86.69 86 LEU A N 1
ATOM 611 C CA . LEU A 1 86 ? 8.754 2.612 -19.130 1.00 86.69 86 LEU A CA 1
ATOM 612 C C . LEU A 1 86 ? 7.518 3.458 -19.412 1.00 86.69 86 LEU A C 1
ATOM 614 O O . LEU A 1 86 ? 6.802 3.189 -20.375 1.00 86.69 86 LEU A O 1
ATOM 618 N N . GLU A 1 87 ? 7.300 4.491 -18.605 1.00 86.81 87 GLU A N 1
ATOM 619 C CA . GLU A 1 87 ? 6.202 5.438 -18.779 1.00 86.81 87 GLU A CA 1
ATOM 620 C C . GLU A 1 87 ? 6.730 6.812 -19.213 1.00 86.81 87 GLU A C 1
ATOM 622 O O . GLU A 1 87 ? 7.698 7.332 -18.652 1.00 86.81 87 GLU A O 1
ATOM 627 N N . ARG A 1 88 ? 6.063 7.433 -20.190 1.00 85.88 88 ARG A N 1
ATOM 628 C CA . ARG A 1 88 ? 6.285 8.823 -20.589 1.00 85.88 88 ARG A CA 1
ATOM 629 C C . ARG A 1 88 ? 4.946 9.52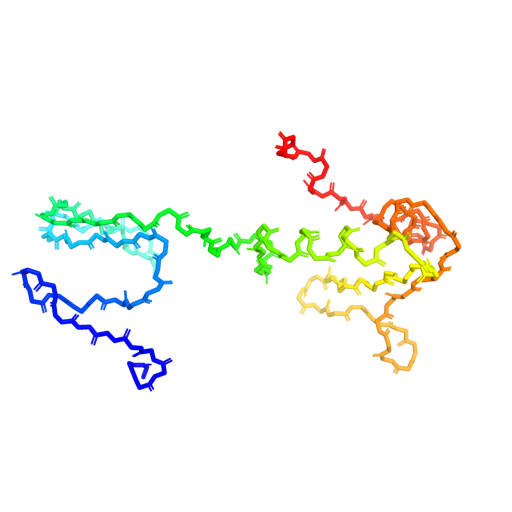4 -20.798 1.00 85.88 88 ARG A C 1
ATOM 631 O O . ARG A 1 88 ? 4.222 9.198 -21.733 1.00 85.88 88 ARG A O 1
ATOM 638 N N . HIS A 1 89 ? 4.641 10.509 -19.952 1.00 88.25 89 HIS A N 1
ATOM 639 C CA . HIS A 1 89 ? 3.383 11.272 -19.989 1.00 88.25 89 HIS A CA 1
ATOM 640 C C . HIS A 1 89 ? 2.122 10.377 -19.978 1.00 88.25 89 HIS A C 1
ATOM 642 O O . HIS A 1 89 ? 1.210 10.592 -20.775 1.00 88.25 89 HIS A O 1
ATOM 648 N N . GLY A 1 90 ? 2.073 9.349 -19.121 1.00 85.88 90 GLY A N 1
ATOM 649 C CA . GLY A 1 90 ? 0.935 8.426 -19.032 1.00 85.88 90 GLY A CA 1
ATOM 650 C C . GLY A 1 90 ? 0.882 7.336 -20.108 1.00 85.88 90 GLY A C 1
ATOM 651 O O . GLY A 1 90 ? -0.033 6.516 -20.086 1.00 85.88 90 GLY A O 1
ATOM 652 N N . ALA A 1 91 ? 1.838 7.297 -21.043 1.00 88.69 91 ALA A N 1
ATOM 653 C CA . ALA A 1 91 ? 1.928 6.263 -22.072 1.00 88.69 91 ALA A CA 1
ATOM 654 C C . ALA A 1 91 ? 3.073 5.284 -21.792 1.00 88.69 91 ALA A C 1
ATOM 656 O O . ALA A 1 91 ? 4.154 5.692 -21.364 1.00 88.69 91 ALA A O 1
ATOM 657 N N . LEU A 1 92 ? 2.852 4.001 -22.086 1.00 90.44 92 LEU A N 1
ATOM 658 C CA . LEU A 1 92 ? 3.890 2.974 -22.011 1.00 90.44 92 LEU A CA 1
ATOM 659 C C . LEU A 1 92 ? 4.734 2.961 -23.289 1.00 90.44 92 LEU A C 1
ATOM 661 O O . LEU A 1 92 ? 4.194 3.031 -24.393 1.00 90.44 92 LEU A O 1
ATOM 665 N N . LEU A 1 93 ? 6.052 2.836 -23.140 1.00 88.00 93 LEU A N 1
ATOM 666 C CA . LEU A 1 93 ? 6.972 2.668 -24.262 1.00 88.00 93 LEU A CA 1
ATOM 667 C C . LEU A 1 93 ? 7.195 1.179 -24.548 1.00 88.00 93 LEU A C 1
ATOM 669 O O . LEU A 1 93 ? 7.556 0.411 -23.655 1.00 88.00 93 LEU A O 1
ATOM 673 N N . GLY A 1 94 ? 7.018 0.798 -25.810 1.00 88.44 94 GLY A N 1
ATOM 674 C CA . GLY A 1 94 ? 7.338 -0.523 -26.344 1.00 88.44 94 GLY A CA 1
ATOM 675 C C . GLY A 1 94 ? 8.086 -0.407 -27.669 1.00 88.44 94 GLY A C 1
ATOM 676 O O . GLY A 1 94 ? 8.236 0.690 -28.210 1.00 88.44 94 GLY A O 1
ATOM 677 N N . ASP A 1 95 ? 8.572 -1.535 -28.176 1.00 84.88 95 ASP A N 1
ATOM 678 C CA . ASP A 1 95 ? 9.123 -1.616 -29.529 1.00 84.88 95 ASP A CA 1
ATOM 679 C C . ASP A 1 95 ? 8.019 -1.623 -30.608 1.00 84.88 95 ASP A C 1
ATOM 681 O O . ASP A 1 95 ? 6.824 -1.533 -30.312 1.00 84.88 95 ASP A O 1
ATOM 685 N N . GLU A 1 96 ? 8.416 -1.746 -31.877 1.00 85.81 96 GLU A N 1
ATOM 686 C CA . GLU A 1 96 ? 7.494 -1.799 -33.025 1.00 85.81 96 GLU A CA 1
ATOM 687 C C . GLU A 1 96 ? 6.472 -2.949 -32.940 1.00 85.81 96 GLU A C 1
ATOM 689 O O . GLU A 1 96 ? 5.408 -2.879 -33.552 1.00 85.81 96 GLU A O 1
ATOM 694 N N . ASN A 1 97 ? 6.761 -3.984 -32.144 1.00 91.06 97 ASN A N 1
ATOM 695 C CA . ASN A 1 97 ? 5.895 -5.138 -31.913 1.00 91.06 97 ASN A CA 1
ATOM 696 C C . ASN A 1 97 ? 5.120 -5.042 -30.588 1.00 91.06 97 ASN A C 1
ATOM 698 O O . ASN A 1 97 ? 4.594 -6.052 -30.115 1.00 91.06 97 ASN A O 1
ATOM 702 N N . LEU A 1 98 ? 5.065 -3.859 -29.962 1.00 88.31 98 LEU A N 1
ATOM 703 C CA . LEU A 1 98 ? 4.446 -3.623 -28.651 1.00 88.31 98 LEU A CA 1
ATOM 704 C C . LEU A 1 98 ? 5.054 -4.474 -27.524 1.00 88.31 98 LEU A C 1
ATOM 706 O O . LEU A 1 98 ? 4.402 -4.753 -26.515 1.00 88.31 98 LEU A O 1
ATOM 710 N N . SER A 1 99 ? 6.308 -4.897 -27.671 1.00 89.19 99 SER A N 1
ATOM 711 C CA . SER A 1 99 ? 7.032 -5.593 -26.614 1.00 89.19 99 SER A CA 1
ATOM 712 C C . SER A 1 99 ? 7.712 -4.607 -25.677 1.00 89.19 99 SER A C 1
ATOM 714 O O . SER A 1 99 ? 8.262 -3.589 -26.096 1.00 89.19 99 SER A O 1
ATOM 716 N N . LEU A 1 100 ? 7.717 -4.946 -24.387 1.00 89.56 100 LEU A N 1
ATOM 717 C CA . LEU A 1 100 ? 8.461 -4.182 -23.394 1.00 89.56 100 LEU A CA 1
ATOM 718 C C . LEU A 1 100 ? 9.975 -4.280 -23.647 1.00 89.56 100 LEU A C 1
ATOM 720 O O . LEU A 1 100 ? 10.462 -5.372 -23.989 1.00 89.56 100 LEU A O 1
ATOM 724 N N . PRO A 1 101 ? 10.724 -3.184 -23.411 1.00 83.69 101 PRO A N 1
ATOM 725 C CA . PRO A 1 101 ? 12.178 -3.196 -23.424 1.00 83.69 101 PRO A CA 1
ATOM 726 C C . PRO A 1 101 ? 12.706 -4.279 -22.491 1.00 83.69 101 PRO A C 1
ATOM 728 O O . PRO A 1 101 ? 12.356 -4.339 -21.309 1.00 83.69 101 PRO A O 1
ATOM 731 N N . ARG A 1 102 ? 13.539 -5.156 -23.043 1.00 84.38 102 ARG A N 1
ATOM 732 C CA . ARG A 1 102 ? 14.077 -6.314 -22.338 1.00 84.38 102 ARG A CA 1
ATOM 733 C C . ARG A 1 102 ? 15.567 -6.446 -22.570 1.00 84.38 102 ARG A C 1
ATOM 735 O O . ARG A 1 102 ? 16.075 -6.092 -23.630 1.00 84.38 102 ARG A O 1
ATOM 742 N N . TYR A 1 103 ? 16.229 -7.056 -21.606 1.00 77.56 103 TYR A N 1
ATOM 743 C CA . TYR A 1 103 ? 17.635 -7.402 -21.661 1.00 77.56 103 TYR A CA 1
ATOM 744 C C . TYR A 1 103 ? 17.852 -8.832 -21.157 1.00 77.56 103 TYR A C 1
ATOM 746 O O . TYR A 1 103 ? 17.089 -9.308 -20.318 1.00 77.56 103 TYR A O 1
ATOM 754 N N . ARG A 1 104 ? 18.883 -9.514 -21.669 1.00 77.69 104 ARG A N 1
ATOM 755 C CA . ARG A 1 104 ? 19.392 -10.795 -21.156 1.00 77.69 104 ARG A CA 1
ATOM 756 C C . ARG A 1 104 ? 20.912 -10.731 -21.025 1.00 77.69 104 ARG A C 1
ATOM 758 O O . ARG A 1 104 ? 21.584 -10.336 -21.977 1.00 77.69 104 ARG A O 1
ATOM 765 N N . ALA A 1 105 ? 21.433 -11.146 -19.873 1.00 70.12 105 ALA A N 1
ATOM 766 C CA . ALA A 1 105 ? 22.863 -11.204 -19.578 1.00 70.12 105 ALA A CA 1
ATOM 767 C C . ALA A 1 105 ? 23.257 -12.518 -18.913 1.00 70.12 105 ALA A C 1
ATOM 769 O O . ALA A 1 105 ? 22.485 -13.091 -18.145 1.00 70.12 105 ALA A O 1
ATOM 770 N N . GLY A 1 106 ? 24.522 -12.901 -19.090 1.00 65.69 106 GLY A N 1
ATOM 771 C CA . GLY A 1 106 ? 25.166 -13.948 -18.292 1.00 65.69 106 GLY A CA 1
ATOM 772 C C . GLY A 1 106 ? 25.642 -13.497 -16.901 1.00 65.69 106 GLY A C 1
ATOM 773 O O . GLY A 1 106 ? 26.321 -14.268 -16.233 1.00 65.69 106 GLY A O 1
ATOM 774 N N . GLY A 1 107 ? 25.351 -12.261 -16.472 1.00 70.44 107 GLY A N 1
ATOM 775 C CA . GLY A 1 107 ? 25.739 -11.731 -15.159 1.00 70.44 107 GLY A CA 1
ATOM 776 C C . GLY A 1 107 ? 25.668 -10.202 -15.066 1.00 70.44 107 GLY A C 1
ATOM 777 O O . GLY A 1 107 ? 25.441 -9.525 -16.068 1.00 70.44 107 GLY A O 1
ATOM 778 N N . GLY A 1 108 ? 25.886 -9.664 -13.862 1.00 72.38 108 GLY A N 1
ATOM 779 C CA . GLY A 1 108 ? 25.825 -8.226 -13.565 1.00 72.38 108 GLY A CA 1
ATOM 780 C C . GLY A 1 108 ? 24.512 -7.788 -12.909 1.00 72.38 108 GLY A C 1
ATOM 781 O O . GLY A 1 108 ? 23.575 -8.571 -12.783 1.00 72.38 108 GLY A O 1
ATOM 782 N N . ASP A 1 109 ? 24.461 -6.530 -12.467 1.00 77.44 109 ASP A N 1
ATOM 783 C CA . ASP A 1 109 ? 23.249 -5.913 -11.918 1.00 77.44 109 ASP A CA 1
ATOM 784 C C . ASP A 1 109 ? 22.231 -5.684 -13.057 1.00 77.44 109 ASP A C 1
ATOM 786 O O . ASP A 1 109 ? 22.522 -4.919 -13.991 1.00 77.44 109 ASP A O 1
ATOM 790 N N . PRO A 1 110 ? 21.053 -6.337 -13.027 1.00 78.44 110 PRO A N 1
ATOM 791 C CA . PRO A 1 110 ? 20.097 -6.255 -14.127 1.00 78.44 110 PRO A CA 1
ATOM 792 C C . PRO A 1 110 ? 19.513 -4.851 -14.317 1.00 78.44 110 PRO A C 1
ATOM 794 O O . PRO A 1 110 ? 19.285 -4.442 -15.457 1.00 78.44 110 PRO A O 1
ATOM 797 N N . ALA A 1 111 ? 19.301 -4.103 -13.229 1.00 77.38 111 ALA A N 1
ATOM 798 C CA . ALA A 1 111 ? 18.733 -2.759 -13.280 1.00 77.38 111 ALA A CA 1
ATOM 799 C C . ALA A 1 111 ? 19.730 -1.776 -13.901 1.00 77.38 111 ALA A C 1
ATOM 801 O O . ALA A 1 111 ? 19.395 -1.088 -14.868 1.00 77.38 111 ALA A O 1
ATOM 802 N N . LYS A 1 112 ? 20.984 -1.784 -13.4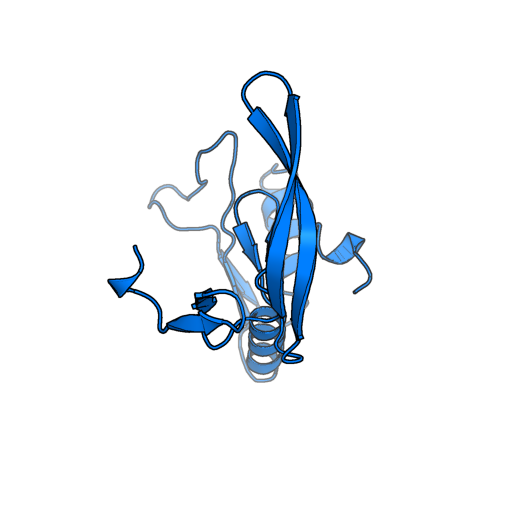27 1.00 79.81 112 LYS A N 1
ATOM 803 C CA . LYS A 1 112 ? 22.050 -0.930 -13.982 1.00 79.81 112 LYS A CA 1
ATOM 804 C C . LYS A 1 112 ? 22.308 -1.227 -15.450 1.00 79.81 112 LYS A C 1
ATOM 806 O O . LYS A 1 112 ? 22.442 -0.308 -16.253 1.00 79.81 112 LYS A O 1
ATOM 811 N N . THR A 1 113 ? 22.349 -2.507 -15.812 1.00 82.62 113 THR A N 1
ATOM 812 C CA . THR A 1 113 ? 22.646 -2.887 -17.194 1.00 82.62 113 THR A CA 1
ATOM 813 C C . THR A 1 113 ? 21.534 -2.454 -18.148 1.00 82.62 113 THR A C 1
ATOM 815 O O . THR A 1 113 ? 21.821 -1.922 -19.222 1.00 82.62 113 THR A O 1
ATOM 818 N N . LEU A 1 114 ? 20.269 -2.622 -17.749 1.00 82.19 114 LEU A N 1
ATOM 819 C CA . LEU A 1 114 ? 19.131 -2.157 -18.538 1.00 82.19 114 LEU A CA 1
ATOM 820 C C . LEU A 1 114 ? 19.101 -0.625 -18.637 1.00 82.19 114 LEU A C 1
ATOM 822 O O . LEU A 1 114 ? 18.885 -0.099 -19.726 1.00 82.19 114 LEU A O 1
ATOM 826 N N . ALA A 1 115 ? 19.390 0.091 -17.547 1.00 83.06 115 ALA A N 1
ATOM 827 C CA . ALA A 1 115 ? 19.482 1.551 -17.555 1.00 83.06 115 ALA A CA 1
ATOM 828 C C . ALA A 1 115 ? 20.525 2.051 -18.568 1.00 83.06 115 ALA A C 1
ATOM 830 O O . ALA A 1 115 ? 20.184 2.837 -19.451 1.00 83.06 115 ALA A O 1
ATOM 831 N N . SER A 1 116 ? 21.752 1.517 -18.544 1.00 84.44 116 SER A N 1
ATOM 832 C CA . SER A 1 116 ? 22.801 1.905 -19.501 1.00 84.44 116 SER A CA 1
ATOM 833 C C . SER A 1 116 ? 22.440 1.605 -20.961 1.00 84.44 116 SER A C 1
ATOM 835 O O . SER A 1 116 ? 22.868 2.314 -21.873 1.00 84.44 116 SER A O 1
ATOM 837 N N . GLN A 1 117 ? 21.657 0.556 -21.226 1.00 83.69 117 GLN A N 1
ATOM 838 C CA . GLN A 1 117 ? 21.169 0.277 -22.580 1.00 83.69 117 GLN A CA 1
ATOM 839 C C . GLN A 1 117 ? 20.130 1.293 -23.044 1.00 83.69 117 GLN A C 1
ATOM 841 O O . GLN A 1 117 ? 20.196 1.747 -24.184 1.00 83.69 117 GLN A O 1
ATOM 846 N N . LEU A 1 118 ? 19.200 1.668 -22.170 1.00 85.44 118 LEU A N 1
ATOM 847 C CA . LEU A 1 118 ? 18.194 2.684 -22.467 1.00 85.44 118 LEU A CA 1
ATOM 848 C C . LEU A 1 118 ? 18.838 4.063 -22.682 1.00 85.44 118 LEU A C 1
ATOM 850 O O . LEU A 1 118 ? 18.477 4.764 -23.626 1.00 85.44 118 LEU A O 1
ATOM 854 N N . GLU A 1 119 ? 19.862 4.409 -21.901 1.00 87.81 119 GLU A N 1
ATOM 855 C CA . GLU A 1 119 ? 20.656 5.633 -22.089 1.00 87.81 119 GLU A CA 1
ATOM 856 C C . GLU A 1 119 ? 21.359 5.675 -23.447 1.00 87.81 119 GLU A C 1
ATOM 858 O O . GLU A 1 119 ? 21.343 6.703 -24.126 1.00 87.81 119 GLU A O 1
ATOM 863 N N . ARG A 1 120 ? 21.906 4.545 -23.911 1.00 86.94 120 ARG A N 1
ATOM 864 C CA . ARG A 1 120 ? 22.484 4.433 -25.262 1.00 86.94 120 ARG A CA 1
ATOM 865 C C . ARG A 1 120 ? 21.462 4.629 -26.382 1.00 86.94 120 ARG A C 1
ATOM 867 O O . ARG A 1 120 ? 21.858 4.984 -27.488 1.00 86.94 120 ARG A O 1
ATOM 874 N N . LEU A 1 121 ? 20.178 4.400 -26.112 1.00 83.75 121 LEU A N 1
ATOM 875 C CA . LEU A 1 121 ? 19.075 4.685 -27.034 1.00 83.75 121 LEU A CA 1
ATOM 876 C C . LEU A 1 121 ? 18.597 6.147 -26.943 1.00 83.75 121 LEU A C 1
ATOM 878 O O . LEU A 1 121 ? 17.618 6.513 -27.588 1.00 83.75 121 LEU A O 1
ATOM 882 N N . GLY A 1 122 ? 19.282 6.989 -26.161 1.00 85.50 122 GLY A N 1
ATOM 883 C CA . GLY A 1 122 ? 18.963 8.405 -25.986 1.00 85.50 122 GLY A CA 1
ATOM 884 C C . GLY A 1 122 ? 17.882 8.680 -24.939 1.00 85.50 122 GLY A C 1
ATOM 885 O O . GLY A 1 122 ? 17.368 9.796 -24.882 1.00 85.50 122 GLY A O 1
ATOM 886 N N . LEU A 1 123 ? 17.518 7.692 -24.115 1.00 85.12 123 LEU A N 1
ATOM 887 C CA . LEU A 1 123 ? 16.537 7.857 -23.042 1.00 85.12 123 LEU A CA 1
ATOM 888 C C . LEU A 1 123 ? 17.241 8.168 -21.720 1.00 85.12 123 LEU A C 1
ATOM 890 O O . LEU A 1 123 ? 18.055 7.385 -21.249 1.00 85.12 123 LEU A O 1
ATOM 894 N N . SER A 1 124 ? 16.889 9.276 -21.071 1.00 82.25 124 SER A N 1
ATOM 895 C CA . SER A 1 124 ? 17.320 9.527 -19.691 1.00 82.25 124 SER A CA 1
ATOM 896 C C . SER A 1 124 ? 16.528 8.636 -18.734 1.00 82.25 124 SER A C 1
ATOM 898 O O . SER A 1 124 ? 15.304 8.757 -18.649 1.00 82.25 124 SER A O 1
ATOM 900 N N . VAL A 1 125 ? 17.218 7.747 -18.017 1.00 76.94 125 VAL A N 1
ATOM 901 C CA . VAL A 1 125 ? 16.615 6.828 -17.043 1.00 76.94 125 VAL A CA 1
ATOM 902 C C . VAL A 1 125 ? 17.115 7.178 -15.647 1.00 76.94 125 VAL A C 1
ATOM 904 O O . VAL A 1 125 ? 18.305 7.371 -15.435 1.00 76.94 125 VAL A O 1
ATOM 907 N N . HIS A 1 126 ? 16.200 7.257 -14.684 1.00 71.06 126 HIS A N 1
ATOM 908 C CA . HIS A 1 126 ? 16.539 7.464 -13.279 1.00 71.06 126 HIS A CA 1
ATOM 909 C C . HIS A 1 126 ? 16.143 6.222 -12.484 1.00 71.06 126 HIS A C 1
ATOM 911 O O . HIS A 1 126 ? 14.953 5.928 -12.357 1.00 71.06 126 HIS A O 1
ATOM 917 N N . ASP A 1 127 ? 17.133 5.507 -11.949 1.00 65.19 127 ASP A N 1
ATOM 918 C CA . ASP A 1 127 ? 16.896 4.473 -10.945 1.00 65.19 127 ASP A CA 1
ATOM 919 C C . ASP A 1 127 ? 16.766 5.139 -9.570 1.00 65.19 127 ASP A C 1
ATOM 921 O O . ASP A 1 127 ? 17.723 5.681 -9.023 1.00 65.19 127 ASP A O 1
ATOM 925 N N . TRP A 1 128 ? 15.544 5.167 -9.041 1.00 58.22 128 TRP A N 1
ATOM 926 C CA . TRP A 1 128 ? 15.253 5.795 -7.753 1.00 58.22 128 TRP A CA 1
ATOM 927 C C . TRP A 1 128 ? 15.481 4.849 -6.567 1.00 58.22 128 TRP A C 1
ATOM 929 O O . TRP A 1 128 ? 15.660 5.317 -5.445 1.00 58.22 128 TRP A O 1
ATOM 939 N N . PHE A 1 129 ? 15.510 3.529 -6.778 1.00 55.38 129 PHE A N 1
ATOM 940 C CA . PHE A 1 129 ? 15.740 2.594 -5.671 1.00 55.38 129 PHE A CA 1
ATOM 941 C C . PHE A 1 129 ? 17.163 2.711 -5.123 1.00 55.38 129 PHE A C 1
ATOM 943 O O . PHE A 1 129 ? 17.360 2.581 -3.918 1.00 55.38 129 PHE A O 1
ATOM 950 N N . SER A 1 130 ? 18.133 3.064 -5.968 1.00 52.19 130 SER A N 1
ATOM 951 C CA . SER A 1 130 ? 19.512 3.339 -5.552 1.00 52.19 130 SER A CA 1
ATOM 952 C C . SER A 1 130 ? 19.690 4.664 -4.787 1.00 52.19 130 SER A C 1
ATOM 954 O O . SER A 1 130 ? 20.780 4.911 -4.284 1.00 52.19 130 SER A O 1
ATOM 956 N N . LEU A 1 131 ? 18.654 5.508 -4.674 1.00 41.44 131 LEU A N 1
ATOM 957 C CA . LEU A 1 131 ? 18.684 6.766 -3.907 1.00 41.44 131 LEU A CA 1
ATOM 958 C C . LEU A 1 131 ? 18.072 6.646 -2.504 1.00 41.44 131 LEU A C 1
ATOM 960 O O . LEU A 1 131 ? 18.106 7.614 -1.746 1.00 41.44 131 LEU A O 1
ATOM 964 N N . LEU A 1 132 ? 17.480 5.498 -2.167 1.00 46.53 132 LEU A N 1
ATOM 965 C CA . LEU A 1 132 ? 16.778 5.308 -0.898 1.00 46.53 132 LEU A CA 1
ATOM 966 C C . LEU A 1 132 ? 17.620 4.645 0.204 1.00 46.53 132 LEU A C 1
ATOM 968 O O . LEU A 1 132 ? 17.115 4.595 1.318 1.00 46.53 132 LEU A O 1
ATOM 972 N N . ASP A 1 133 ? 18.854 4.186 -0.067 1.00 36.03 133 ASP A N 1
ATOM 973 C CA . ASP A 1 133 ? 19.748 3.508 0.904 1.00 36.03 133 ASP A CA 1
ATOM 974 C C . ASP A 1 133 ? 18.991 2.593 1.901 1.00 36.03 133 ASP A C 1
ATOM 976 O O . ASP A 1 133 ? 19.192 2.658 3.116 1.00 36.03 133 ASP A O 1
ATOM 980 N N . LEU A 1 134 ? 18.070 1.769 1.381 1.00 41.53 134 LEU A N 1
ATOM 981 C CA . LEU A 1 134 ? 17.352 0.733 2.136 1.00 41.53 134 LEU A CA 1
ATOM 982 C C . LEU A 1 134 ? 18.015 -0.632 1.953 1.00 41.53 134 LEU A C 1
ATOM 984 O O . LEU A 1 134 ? 18.348 -0.972 0.793 1.00 41.53 134 LEU A O 1
#

Foldseek 3Di:
DCVVFDWDQDPVGDTDTPPAQKDFDFDFDDWDDDPVDIDTDTDTPDMDGDNDWHWDDDDHDTDTPVVVVVLVVVQPDFKRKDFDFDDDPNDTDDPPVRHTDMDIDRDDDNVVVSCVVVVVVVDHDDDCVVVPPD

Radius of gyration: 21.15 Å; chains: 1;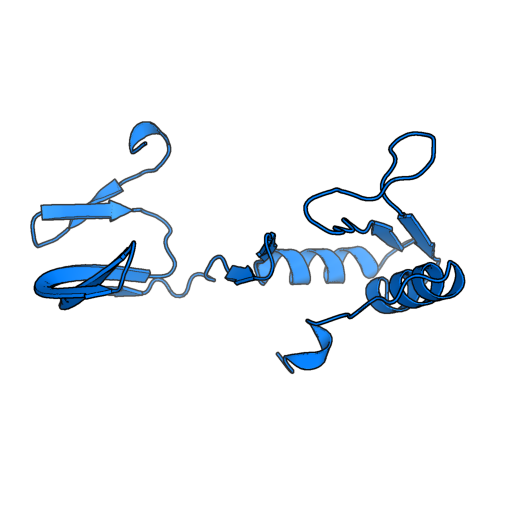 bounding box: 44×42×53 Å

InterPro domains:
  IPR002563 Flavin reductase like domain [PF01613] (2-63)
  IPR012349 FMN-binding split barrel [G3DSA:2.30.110.10] (1-67)

Sequence (134 aa):
RFAAVDWARGPNGCPIFAQVAAWFECSMHDVIEAGDHAMMVGRVTAFESSGLNGLGYARGGYFAPSVAARANSSAAGGEIGAVAVLERHGALLGDENLSLPRYRAGGGDPAKTLASQLERLGLSVHDWFSLLDL